Protein AF-A0A857J0M5-F1 (afdb_monomer_lite)

Organism: NCBI:txid2697032

Secondary structure (DSSP, 8-state):
-----TTS-HHHHHHHHHT-HHHHHHHHHHHHHHHHH--HHHHHHHTT-EE--SPPSS--TT--EEEEEEEEPPTTSSTTT-EEEEEEEE-SS-EE---EE-

pLDDT: mean 74.57, std 9.74, range [50.53, 87.56]

Structure (mmCIF, N/CA/C/O backbone):
data_AF-A0A857J0M5-F1
#
_entry.id   AF-A0A857J0M5-F1
#
loop_
_atom_site.group_PDB
_atom_site.id
_atom_site.type_symbol
_atom_site.label_atom_id
_atom_site.label_alt_id
_atom_site.label_comp_id
_atom_site.label_asym_id
_atom_site.label_entity_id
_atom_site.label_seq_id
_atom_site.pdbx_PDB_ins_code
_atom_site.Cartn_x
_atom_site.Cartn_y
_atom_site.Cartn_z
_atom_site.occupancy
_atom_site.B_iso_or_equiv
_atom_site.auth_seq_id
_atom_site.auth_comp_id
_atom_site.auth_asym_id
_atom_site.auth_atom_id
_atom_site.pdbx_PDB_model_num
ATOM 1 N N . MET A 1 1 ? 14.164 -9.774 0.524 1.00 62.28 1 MET A N 1
ATOM 2 C CA . MET A 1 1 ? 13.879 -8.626 1.409 1.00 62.28 1 MET A CA 1
ATOM 3 C C . MET A 1 1 ? 13.120 -7.541 0.657 1.00 62.28 1 MET A C 1
ATOM 5 O O . MET A 1 1 ? 13.574 -7.096 -0.393 1.00 62.28 1 MET A O 1
ATOM 9 N N . ILE A 1 2 ? 11.972 -7.133 1.195 1.00 67.81 2 ILE A N 1
ATOM 10 C CA . ILE A 1 2 ? 11.090 -6.102 0.628 1.00 67.81 2 ILE A CA 1
ATOM 11 C C . ILE A 1 2 ? 11.615 -4.713 1.029 1.00 67.81 2 ILE A C 1
ATOM 13 O O . ILE A 1 2 ? 12.087 -4.534 2.151 1.00 67.81 2 ILE A O 1
ATOM 17 N N . LYS A 1 3 ? 11.547 -3.722 0.133 1.00 70.81 3 LYS A N 1
ATOM 18 C CA . LYS A 1 3 ? 11.951 -2.335 0.422 1.00 70.81 3 LYS A CA 1
ATOM 19 C C . LYS A 1 3 ? 10.934 -1.346 -0.124 1.00 70.81 3 LYS A C 1
ATOM 21 O O . LYS A 1 3 ? 10.884 -1.138 -1.323 1.00 70.81 3 LYS A O 1
ATOM 26 N N . PHE A 1 4 ? 10.203 -0.689 0.764 1.00 72.44 4 PHE A N 1
ATOM 27 C CA . PHE A 1 4 ? 9.194 0.298 0.395 1.00 72.44 4 PHE A CA 1
ATOM 28 C C . PHE A 1 4 ? 9.858 1.669 0.201 1.00 72.44 4 PHE A C 1
ATOM 30 O O . PHE A 1 4 ? 10.317 2.266 1.176 1.00 72.44 4 PHE A O 1
ATOM 37 N N . ASP A 1 5 ? 9.916 2.165 -1.037 1.00 71.81 5 ASP A N 1
ATOM 38 C CA . ASP A 1 5 ? 10.432 3.506 -1.348 1.00 71.81 5 ASP A CA 1
ATOM 39 C C . ASP A 1 5 ? 9.304 4.550 -1.351 1.00 71.81 5 ASP A C 1
ATOM 41 O O . ASP A 1 5 ? 8.887 5.078 -2.377 1.00 71.81 5 ASP A O 1
ATOM 45 N N . VAL A 1 6 ? 8.759 4.792 -0.160 1.00 72.88 6 VAL A N 1
ATOM 46 C CA . VAL A 1 6 ? 7.569 5.633 0.051 1.00 72.88 6 VAL A CA 1
ATOM 47 C C . VAL A 1 6 ? 7.838 7.137 -0.031 1.00 72.88 6 VAL A C 1
ATOM 49 O O . VAL A 1 6 ? 6.900 7.924 -0.103 1.00 72.88 6 VAL A O 1
ATOM 52 N N . GLU A 1 7 ? 9.103 7.553 0.044 1.00 70.25 7 GLU A N 1
ATOM 53 C CA . GLU A 1 7 ? 9.489 8.970 0.091 1.00 70.25 7 GLU A CA 1
ATOM 54 C C . GLU A 1 7 ? 9.740 9.558 -1.302 1.00 70.25 7 GLU A C 1
ATOM 56 O O . GLU A 1 7 ? 9.747 10.779 -1.457 1.00 70.25 7 GLU A O 1
ATOM 61 N N . GLN A 1 8 ? 9.965 8.705 -2.305 1.00 66.94 8 GLN A N 1
ATOM 62 C CA . GLN A 1 8 ? 10.304 9.121 -3.667 1.00 66.94 8 GLN A CA 1
ATOM 63 C C . GLN A 1 8 ? 9.094 9.170 -4.604 1.00 66.94 8 GLN A C 1
ATOM 65 O O . GLN A 1 8 ? 9.233 9.673 -5.717 1.00 66.94 8 GLN A O 1
ATOM 70 N N . ASP A 1 9 ? 7.922 8.699 -4.166 1.00 71.19 9 ASP A N 1
ATOM 71 C CA . ASP A 1 9 ? 6.699 8.707 -4.968 1.00 71.19 9 ASP A CA 1
ATOM 72 C C . ASP A 1 9 ? 5.732 9.825 -4.527 1.00 71.19 9 ASP A C 1
ATOM 74 O O . ASP A 1 9 ? 5.072 9.716 -3.486 1.00 71.19 9 ASP A O 1
ATOM 78 N N . PRO A 1 10 ? 5.603 10.910 -5.315 1.00 71.25 10 PRO A N 1
ATOM 79 C CA . PRO A 1 10 ? 4.709 12.014 -4.991 1.00 71.25 10 PRO A CA 1
ATOM 80 C C . PRO A 1 10 ? 3.228 11.621 -4.939 1.00 71.25 10 PRO A C 1
ATOM 82 O O . PRO A 1 10 ? 2.494 12.191 -4.135 1.00 71.25 10 PRO A O 1
ATOM 85 N N . ALA A 1 11 ? 2.782 10.658 -5.751 1.00 71.75 11 ALA A N 1
ATOM 86 C CA . ALA A 1 11 ? 1.393 10.206 -5.783 1.00 71.75 11 ALA A CA 1
ATOM 87 C C . ALA A 1 11 ? 1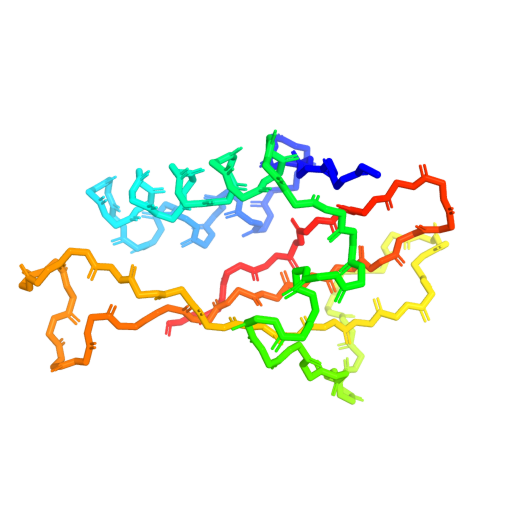.055 9.357 -4.546 1.00 71.75 11 ALA A C 1
ATOM 89 O O . ALA A 1 11 ? -0.021 9.487 -3.958 1.00 71.75 11 ALA A O 1
ATOM 90 N N . PHE A 1 12 ? 1.989 8.528 -4.083 1.00 75.81 12 PHE A N 1
ATOM 91 C CA . PHE A 1 12 ? 1.873 7.828 -2.806 1.00 75.81 12 PHE A CA 1
ATOM 92 C C . PHE A 1 12 ? 1.809 8.816 -1.633 1.00 75.81 12 PHE A C 1
ATOM 94 O O . PHE A 1 12 ? 0.970 8.679 -0.745 1.00 75.81 12 PHE A O 1
ATOM 101 N N . LEU A 1 13 ? 2.649 9.853 -1.642 1.00 77.38 13 LEU A N 1
ATOM 102 C CA . LEU A 1 13 ? 2.629 10.891 -0.609 1.00 77.38 13 LEU A CA 1
ATOM 103 C C . LEU A 1 13 ? 1.332 11.714 -0.620 1.00 77.38 13 LEU A C 1
ATOM 105 O O . LEU A 1 13 ? 0.805 12.023 0.449 1.00 77.38 13 LEU A O 1
ATOM 109 N N . GLU A 1 14 ? 0.808 12.048 -1.800 1.00 79.19 14 GLU A N 1
ATOM 110 C CA . GLU A 1 14 ? -0.470 12.751 -1.966 1.00 79.19 14 GLU A CA 1
ATOM 111 C C . GLU A 1 14 ? -1.634 11.906 -1.434 1.00 79.19 14 GLU A C 1
ATOM 113 O O . GLU A 1 14 ? -2.394 12.351 -0.575 1.00 79.19 14 GLU A O 1
ATOM 118 N N . THR A 1 15 ? -1.705 10.639 -1.842 1.00 77.69 15 THR A N 1
ATOM 119 C CA . THR A 1 15 ? -2.755 9.717 -1.388 1.00 77.69 15 THR A CA 1
ATOM 120 C C . THR A 1 15 ? -2.683 9.419 0.111 1.00 77.69 15 THR A C 1
ATOM 122 O O . THR A 1 15 ? -3.715 9.365 0.780 1.00 77.69 15 THR A O 1
ATOM 125 N N . LEU A 1 16 ? -1.483 9.304 0.692 1.00 80.31 16 LEU A N 1
ATOM 126 C CA . LEU A 1 16 ? -1.325 9.226 2.146 1.00 80.31 16 LEU A CA 1
ATOM 127 C C . LEU A 1 16 ? -1.791 10.505 2.852 1.00 80.31 16 LEU A C 1
ATOM 129 O O . LEU A 1 16 ? -2.372 10.421 3.937 1.00 80.31 16 LEU A O 1
ATOM 133 N N . ALA A 1 17 ? -1.531 11.683 2.281 1.00 83.00 17 ALA A N 1
ATOM 134 C CA . ALA A 1 17 ? -1.972 12.945 2.868 1.00 83.00 17 ALA A CA 1
ATOM 135 C C . ALA A 1 17 ? -3.507 13.036 2.917 1.00 83.00 17 ALA A C 1
ATOM 137 O O . ALA A 1 17 ? -4.054 13.451 3.945 1.00 83.00 17 ALA A O 1
ATOM 138 N N . ASP A 1 18 ? -4.187 12.573 1.865 1.00 84.00 18 ASP A N 1
ATOM 139 C CA . ASP A 1 18 ? -5.650 12.563 1.757 1.00 84.00 18 ASP A CA 1
ATOM 140 C C . ASP A 1 18 ? -6.333 11.644 2.782 1.00 84.00 18 ASP A C 1
ATOM 142 O O . ASP A 1 18 ? -7.418 11.957 3.277 1.00 84.00 18 ASP A O 1
ATOM 146 N N . LEU A 1 19 ? -5.684 10.542 3.177 1.00 80.25 19 LEU A N 1
ATOM 147 C CA . LEU A 1 19 ? -6.193 9.629 4.212 1.00 80.25 19 LEU A CA 1
ATOM 148 C C . LEU A 1 19 ? -6.194 10.237 5.622 1.00 80.25 19 LEU A C 1
ATOM 150 O O . LEU A 1 19 ? -6.841 9.722 6.537 1.00 80.25 19 LEU A O 1
ATOM 154 N N . GLY A 1 20 ? -5.462 11.332 5.819 1.00 84.31 20 GLY A N 1
ATOM 155 C CA . GLY A 1 20 ? -5.272 11.949 7.117 1.00 84.31 20 GLY A CA 1
ATOM 156 C C . GLY A 1 20 ? -4.186 11.268 7.952 1.00 84.31 20 GLY A C 1
ATOM 157 O O . GLY A 1 20 ? -3.893 10.074 7.862 1.00 84.31 20 GLY A O 1
ATOM 158 N N . ARG A 1 21 ? -3.573 12.072 8.827 1.00 86.06 21 ARG A N 1
ATOM 159 C CA . ARG A 1 21 ? -2.357 11.707 9.569 1.00 86.06 21 ARG A CA 1
ATOM 160 C C . ARG A 1 21 ? -2.433 10.374 10.337 1.00 86.06 21 ARG A C 1
ATOM 162 O O . ARG A 1 21 ? -1.452 9.637 10.267 1.00 86.06 21 ARG A O 1
ATOM 169 N N . PRO A 1 22 ? -3.515 10.038 11.070 1.00 87.38 22 PRO A N 1
ATOM 170 C CA . PRO A 1 22 ? -3.563 8.788 11.832 1.00 87.38 22 PRO A CA 1
ATOM 171 C C . PRO A 1 22 ? -3.553 7.549 10.931 1.00 87.38 22 PRO A C 1
ATOM 173 O O . PRO A 1 22 ? -2.819 6.601 11.202 1.00 87.38 22 PRO A O 1
ATOM 176 N N . VAL A 1 23 ? -4.322 7.583 9.839 1.00 85.06 23 VAL A N 1
ATOM 177 C CA . VAL A 1 23 ? -4.414 6.485 8.870 1.00 85.06 23 VAL A CA 1
ATOM 178 C C . VAL A 1 23 ? -3.095 6.320 8.129 1.00 85.06 23 VAL A C 1
ATOM 180 O O . VAL A 1 23 ? -2.555 5.218 8.091 1.00 85.06 23 VAL A O 1
ATOM 183 N N . ALA A 1 24 ? -2.515 7.420 7.647 1.00 84.88 24 ALA A N 1
ATOM 184 C CA . ALA A 1 24 ? -1.223 7.395 6.971 1.00 84.88 24 ALA A CA 1
ATOM 185 C C . ALA A 1 24 ? -0.112 6.781 7.840 1.00 84.88 24 ALA A C 1
ATOM 187 O O . ALA A 1 24 ? 0.676 5.962 7.370 1.00 84.88 24 ALA A O 1
ATOM 188 N N . GLN A 1 25 ? -0.068 7.127 9.132 1.00 87.31 25 GLN A N 1
ATOM 189 C CA . GLN A 1 25 ? 0.899 6.548 10.069 1.00 87.31 25 GLN A CA 1
ATOM 190 C C . GLN A 1 25 ? 0.691 5.046 10.277 1.00 87.31 25 GLN A C 1
ATOM 192 O O . GLN A 1 25 ? 1.672 4.307 10.338 1.00 87.31 25 GLN A O 1
ATOM 197 N N . ALA A 1 26 ? -0.559 4.592 10.378 1.00 86.69 26 ALA A N 1
ATOM 198 C CA . ALA A 1 26 ? -0.871 3.174 10.526 1.00 86.69 26 ALA A CA 1
ATOM 199 C C . ALA A 1 26 ? -0.496 2.369 9.272 1.00 86.69 26 ALA A C 1
ATOM 201 O O . ALA A 1 26 ? 0.099 1.299 9.396 1.00 86.69 26 ALA A O 1
ATOM 202 N N . VAL A 1 27 ? -0.765 2.909 8.077 1.00 84.75 27 VAL A N 1
ATOM 203 C CA . VAL A 1 27 ? -0.334 2.314 6.804 1.00 84.75 27 VAL A CA 1
ATOM 204 C C . VAL A 1 27 ? 1.187 2.184 6.783 1.00 84.75 27 VAL A C 1
ATOM 206 O O . VAL A 1 27 ? 1.693 1.069 6.703 1.00 84.75 27 VAL A O 1
ATOM 209 N N . LEU A 1 28 ? 1.926 3.284 6.962 1.00 85.44 28 LEU A N 1
ATOM 210 C CA . LEU A 1 28 ? 3.394 3.269 6.959 1.00 85.44 28 LEU A CA 1
ATOM 211 C C . LEU A 1 28 ? 3.975 2.300 7.997 1.00 85.44 28 LEU A C 1
ATOM 213 O O . LEU A 1 28 ? 4.912 1.563 7.696 1.00 85.44 28 LEU A O 1
ATOM 217 N N . HIS A 1 29 ? 3.411 2.270 9.207 1.00 87.56 29 HIS A N 1
ATOM 218 C CA . HIS A 1 29 ? 3.849 1.346 10.248 1.00 87.56 29 HIS A CA 1
ATOM 219 C C . HIS A 1 29 ? 3.712 -0.114 9.809 1.00 87.56 29 HIS A C 1
ATOM 221 O O . HIS A 1 29 ? 4.671 -0.871 9.943 1.00 87.56 29 HIS A O 1
ATOM 227 N N . ASN A 1 30 ? 2.560 -0.497 9.250 1.00 83.19 30 ASN A N 1
ATOM 228 C CA . ASN A 1 30 ? 2.336 -1.851 8.748 1.00 83.19 30 ASN A CA 1
ATOM 229 C C . ASN A 1 30 ? 3.294 -2.197 7.602 1.00 83.19 30 ASN A C 1
ATOM 231 O O . ASN A 1 30 ? 3.924 -3.251 7.644 1.00 83.19 30 ASN A O 1
ATOM 235 N N . LEU A 1 31 ? 3.477 -1.296 6.632 1.00 81.69 31 LEU A N 1
ATOM 236 C CA . LEU A 1 31 ? 4.399 -1.510 5.510 1.00 81.69 31 LEU A CA 1
ATOM 237 C C . LEU A 1 31 ? 5.825 -1.793 6.002 1.00 81.69 31 LEU A C 1
ATOM 239 O O . LEU A 1 31 ? 6.412 -2.820 5.665 1.00 81.69 31 LEU A O 1
ATOM 243 N N . PHE A 1 32 ? 6.372 -0.931 6.863 1.00 83.19 32 PHE A N 1
ATOM 244 C CA . PHE A 1 32 ? 7.736 -1.099 7.369 1.00 83.19 32 PHE A CA 1
ATOM 245 C C . PHE A 1 32 ? 7.892 -2.284 8.323 1.00 83.19 32 PHE A C 1
ATOM 247 O O . PHE A 1 32 ? 8.939 -2.932 8.322 1.00 83.19 32 PHE A O 1
ATOM 254 N N . HIS A 1 33 ? 6.868 -2.590 9.123 1.00 83.56 33 HIS A N 1
ATOM 255 C CA . HIS A 1 33 ? 6.875 -3.762 9.994 1.00 83.56 33 HIS A CA 1
ATOM 256 C C . HIS A 1 33 ? 6.979 -5.053 9.182 1.00 83.56 33 HIS A C 1
ATOM 258 O O . HIS A 1 33 ? 7.792 -5.922 9.495 1.00 83.56 33 HIS A O 1
ATOM 264 N N . VAL A 1 34 ? 6.199 -5.143 8.107 1.00 77.94 34 VAL A N 1
ATOM 265 C CA . VAL A 1 34 ? 6.203 -6.290 7.204 1.00 77.94 34 VAL A CA 1
ATOM 266 C C . VAL A 1 34 ? 7.521 -6.390 6.437 1.00 77.94 34 VAL A C 1
ATOM 268 O O . VAL A 1 34 ? 8.106 -7.472 6.393 1.00 77.94 34 VAL A O 1
ATOM 271 N N . ALA A 1 35 ? 8.049 -5.268 5.928 1.00 77.19 35 ALA A N 1
ATOM 272 C CA . ALA A 1 35 ? 9.358 -5.220 5.260 1.00 77.19 35 ALA A CA 1
ATOM 273 C C . ALA A 1 35 ? 10.481 -5.851 6.085 1.00 77.19 35 ALA A C 1
ATOM 275 O O . ALA A 1 35 ? 11.401 -6.460 5.543 1.00 77.19 35 ALA A O 1
ATOM 276 N N . ALA A 1 36 ? 10.421 -5.633 7.400 1.00 80.81 36 ALA A N 1
ATOM 277 C CA . ALA A 1 36 ? 11.453 -6.039 8.335 1.00 80.81 36 ALA A CA 1
ATOM 278 C C . ALA A 1 36 ? 11.360 -7.516 8.744 1.00 80.81 36 ALA A C 1
ATOM 280 O O . ALA A 1 36 ? 12.326 -8.034 9.304 1.00 80.81 36 ALA A O 1
ATOM 281 N N . GLN A 1 37 ? 10.221 -8.177 8.519 1.00 80.19 37 GLN A N 1
ATOM 282 C CA . GLN A 1 37 ? 9.952 -9.516 9.051 1.00 80.19 37 GLN A CA 1
ATOM 283 C C . GLN A 1 37 ? 9.746 -10.590 7.993 1.00 80.19 37 GLN A C 1
ATOM 285 O O . GLN A 1 37 ? 9.985 -11.755 8.299 1.00 80.19 37 GLN A O 1
ATOM 290 N N . LEU A 1 38 ? 9.294 -10.221 6.795 1.00 77.38 38 LEU A N 1
ATOM 291 C CA . LEU A 1 38 ? 8.865 -11.183 5.787 1.00 77.38 38 LEU A CA 1
ATOM 292 C C . LEU A 1 38 ? 9.739 -11.124 4.538 1.00 77.38 38 LEU A C 1
ATOM 294 O O . LEU A 1 38 ? 10.121 -10.052 4.055 1.00 77.38 38 LEU A O 1
ATOM 298 N N . GLU A 1 39 ? 10.009 -12.299 3.977 1.00 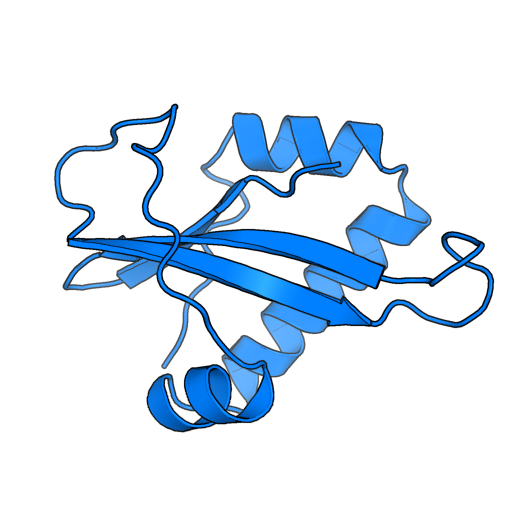78.81 39 GLU A N 1
ATOM 299 C CA . GLU A 1 39 ? 10.449 -12.388 2.593 1.00 78.81 39 GLU A CA 1
ATOM 300 C C . GLU A 1 39 ? 9.269 -12.174 1.640 1.00 78.81 39 GLU A C 1
ATOM 302 O O . GLU A 1 39 ? 8.100 -12.306 2.000 1.00 78.81 39 GLU A O 1
ATOM 307 N N . TRP A 1 40 ? 9.582 -11.825 0.392 1.00 72.81 40 TRP A N 1
ATOM 308 C CA . TRP A 1 40 ? 8.574 -11.463 -0.606 1.00 72.81 40 TRP A CA 1
ATOM 309 C C . TRP A 1 40 ? 7.492 -12.532 -0.795 1.00 72.81 40 TRP A C 1
ATOM 311 O O . TRP A 1 40 ? 6.309 -12.210 -0.781 1.00 72.81 40 TRP A O 1
ATOM 321 N N . THR A 1 41 ? 7.890 -13.797 -0.933 1.00 75.88 41 THR A N 1
ATOM 322 C CA . THR A 1 41 ? 6.948 -14.903 -1.144 1.00 75.88 41 THR A CA 1
ATOM 323 C C . THR A 1 41 ? 5.996 -15.066 0.041 1.00 75.88 41 THR A C 1
ATOM 325 O O . THR A 1 41 ? 4.797 -15.219 -0.156 1.00 75.88 41 THR A O 1
ATOM 328 N N . GLU A 1 42 ? 6.510 -14.965 1.269 1.00 79.88 42 GLU A N 1
ATOM 329 C CA . GLU A 1 42 ? 5.703 -15.074 2.492 1.00 79.88 42 GLU A CA 1
ATOM 330 C C . GLU A 1 42 ? 4.728 -13.904 2.613 1.00 79.88 42 GLU A C 1
ATOM 332 O O . GLU A 1 42 ? 3.571 -14.077 2.987 1.00 79.88 42 GLU A O 1
ATOM 337 N N . PHE A 1 43 ? 5.181 -12.701 2.266 1.00 75.56 43 PHE A N 1
ATOM 338 C CA . PHE A 1 43 ? 4.337 -11.519 2.253 1.00 75.56 43 PHE A CA 1
A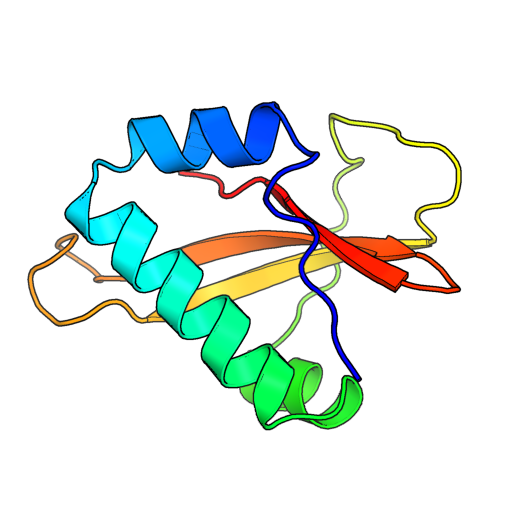TOM 339 C C . PHE A 1 43 ? 3.214 -11.611 1.216 1.00 75.56 43 PHE A C 1
ATOM 341 O O . PHE A 1 43 ? 2.066 -11.310 1.543 1.00 75.56 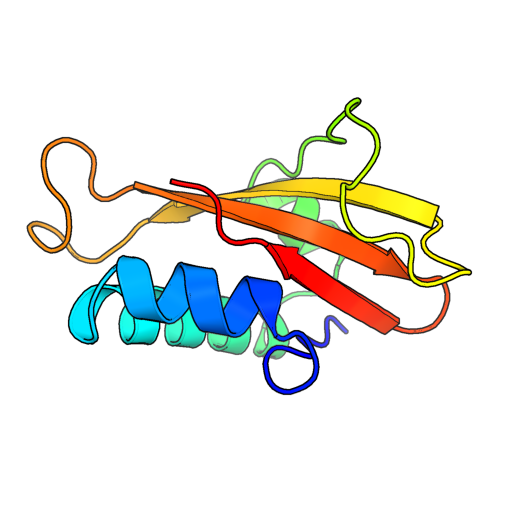43 PHE A O 1
ATOM 348 N N . ALA A 1 44 ? 3.533 -12.065 0.002 1.00 74.75 44 ALA A N 1
ATOM 349 C CA . ALA A 1 44 ? 2.558 -12.233 -1.067 1.00 74.75 44 ALA A CA 1
ATOM 350 C C . ALA A 1 44 ? 1.462 -13.245 -0.692 1.00 74.75 44 ALA A C 1
ATOM 352 O O . ALA A 1 44 ? 0.286 -13.001 -0.952 1.00 74.75 44 ALA A O 1
ATOM 353 N N . GLU A 1 45 ? 1.832 -14.343 -0.025 1.00 78.62 45 GLU A N 1
ATOM 354 C CA . GLU A 1 45 ? 0.883 -15.346 0.469 1.00 78.62 45 GLU A CA 1
ATOM 355 C C . GLU A 1 45 ? 0.034 -14.828 1.642 1.00 78.62 45 GLU A C 1
ATOM 357 O O . GLU A 1 45 ? -1.180 -15.022 1.658 1.00 78.62 45 GLU A O 1
ATOM 362 N N . LEU A 1 46 ? 0.648 -14.159 2.625 1.00 78.69 46 LEU A N 1
ATOM 363 C CA . LEU A 1 46 ? -0.039 -13.713 3.844 1.00 78.69 46 LEU A CA 1
ATOM 364 C C . LEU A 1 46 ? -1.048 -12.587 3.604 1.00 78.69 46 LEU A C 1
ATOM 366 O O . LEU A 1 46 ? -2.051 -12.512 4.313 1.00 78.69 46 LEU A O 1
ATOM 370 N N . TYR A 1 47 ? -0.776 -11.710 2.639 1.00 74.62 47 TYR A N 1
ATOM 371 C CA . TYR A 1 47 ? -1.598 -10.531 2.355 1.00 74.62 47 TYR A CA 1
ATOM 372 C C . TYR A 1 47 ? -2.449 -10.678 1.086 1.00 74.62 47 TYR A C 1
ATOM 374 O O . TYR A 1 47 ? -2.975 -9.675 0.609 1.00 74.62 47 TYR A O 1
ATOM 382 N N . ASP A 1 48 ? -2.579 -11.904 0.559 1.00 77.00 48 ASP A N 1
ATOM 383 C CA . ASP A 1 48 ? -3.315 -12.226 -0.674 1.00 77.00 48 ASP A CA 1
ATOM 384 C C . ASP A 1 48 ? -2.979 -11.248 -1.810 1.00 77.00 48 ASP A C 1
ATOM 386 O O . ASP A 1 48 ? -3.836 -10.530 -2.324 1.00 77.00 48 ASP A O 1
ATOM 390 N N . TRP A 1 49 ? -1.692 -11.151 -2.153 1.00 77.62 49 TRP A N 1
ATOM 391 C CA . TRP A 1 49 ? -1.230 -10.220 -3.179 1.00 77.62 49 TRP A CA 1
ATOM 392 C C . TRP A 1 49 ? -1.801 -10.592 -4.542 1.00 77.62 49 TRP A C 1
ATOM 394 O O . TRP A 1 49 ? -1.425 -11.595 -5.151 1.00 77.62 49 TRP A O 1
ATOM 404 N N . GLN A 1 50 ? -2.682 -9.736 -5.047 1.00 78.69 50 GLN A N 1
ATOM 405 C CA . GLN A 1 50 ? -3.323 -9.930 -6.337 1.00 78.69 50 GLN A CA 1
ATOM 406 C C . GLN A 1 50 ? -2.609 -9.086 -7.384 1.00 78.69 50 GLN A C 1
ATOM 408 O O . GLN A 1 50 ? -2.420 -7.880 -7.203 1.00 78.69 50 GLN A O 1
ATOM 413 N N . VAL A 1 51 ? -2.233 -9.721 -8.497 1.00 78.00 51 VAL A N 1
ATOM 414 C CA . VAL A 1 51 ? -1.813 -8.992 -9.696 1.00 78.00 51 VAL A CA 1
ATOM 415 C C . VAL A 1 51 ? -2.979 -8.107 -10.114 1.00 78.00 51 VAL A C 1
ATOM 417 O O . VAL A 1 51 ? -4.096 -8.578 -10.333 1.00 78.00 51 VAL A O 1
ATOM 420 N N . HIS A 1 52 ? -2.730 -6.809 -10.183 1.00 77.12 52 HIS A N 1
ATOM 421 C CA . HIS A 1 52 ? -3.716 -5.839 -10.597 1.00 77.12 52 HIS A CA 1
ATOM 422 C C . HIS A 1 52 ? -3.585 -5.617 -12.104 1.00 77.12 52 HIS A C 1
ATOM 424 O O . HIS A 1 52 ? -2.594 -5.079 -12.583 1.00 77.12 52 HIS A O 1
ATOM 430 N N . GLU A 1 53 ? -4.602 -6.032 -12.859 1.00 66.94 53 GLU A N 1
ATOM 431 C CA . GLU A 1 53 ? -4.575 -6.049 -14.331 1.00 66.94 53 GLU A CA 1
ATOM 432 C C . GLU A 1 53 ? -4.591 -4.655 -14.984 1.00 66.94 53 GLU A C 1
ATOM 434 O O . GLU A 1 53 ? -4.452 -4.532 -16.201 1.00 66.94 53 GLU A O 1
ATOM 439 N N . ARG A 1 54 ? -4.804 -3.588 -14.206 1.00 64.88 54 ARG A N 1
ATOM 440 C CA . ARG A 1 54 ? -4.881 -2.226 -14.738 1.00 64.88 54 ARG A CA 1
ATOM 441 C C . ARG A 1 54 ? -3.484 -1.659 -14.962 1.00 64.88 54 ARG A C 1
ATOM 443 O O . ARG A 1 54 ? -2.637 -1.748 -14.082 1.00 64.88 54 ARG A O 1
ATOM 450 N N . GLU A 1 55 ? -3.279 -1.006 -16.104 1.00 60.75 55 GLU A N 1
ATOM 451 C CA . GLU A 1 55 ? -2.048 -0.254 -16.347 1.00 60.75 55 GLU A CA 1
ATOM 452 C C . GLU A 1 55 ? -1.864 0.815 -15.253 1.00 60.75 55 GLU A C 1
ATOM 454 O O . GLU A 1 55 ? -2.804 1.581 -14.986 1.00 60.75 55 GLU A O 1
ATOM 459 N N . PRO A 1 56 ? -0.692 0.867 -14.597 1.00 62.50 56 PRO A N 1
ATOM 460 C CA . PRO A 1 56 ? -0.408 1.895 -13.613 1.00 62.50 56 PRO A CA 1
ATOM 461 C C . PRO A 1 56 ? -0.447 3.269 -14.280 1.00 62.50 56 PRO A C 1
ATOM 463 O O . PRO A 1 56 ? 0.020 3.457 -15.402 1.00 62.50 56 PRO A O 1
ATOM 466 N N . ILE A 1 57 ? -1.017 4.242 -13.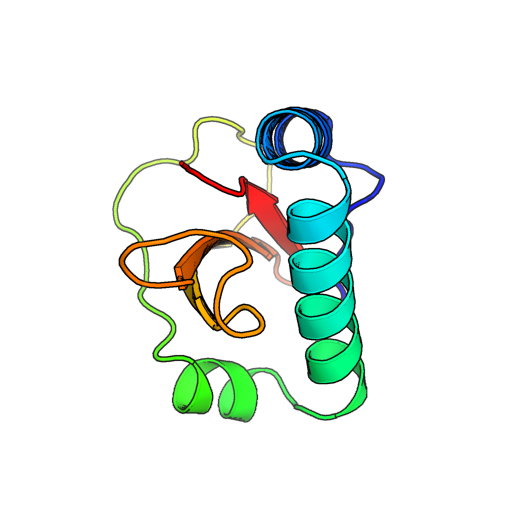571 1.00 57.44 57 ILE A N 1
ATOM 467 C CA . ILE A 1 57 ? -1.105 5.632 -14.043 1.00 57.44 57 ILE A CA 1
ATOM 468 C C . ILE A 1 57 ? 0.292 6.275 -14.084 1.00 57.44 57 ILE A C 1
ATOM 470 O O . ILE A 1 57 ? 0.516 7.194 -14.870 1.00 57.44 57 ILE A O 1
ATOM 474 N N . ASP A 1 58 ? 1.229 5.759 -13.283 1.00 56.62 58 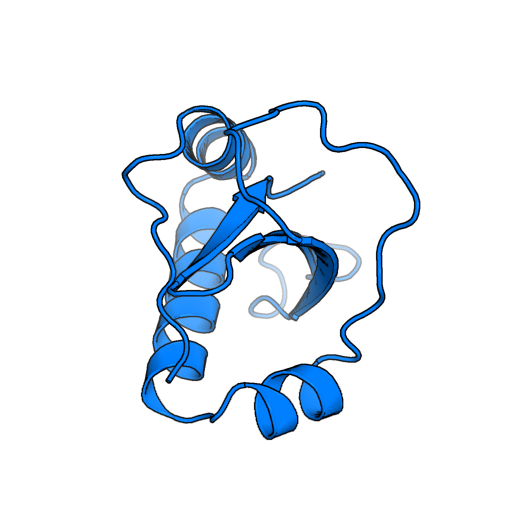ASP A N 1
ATOM 475 C CA . ASP A 1 58 ? 2.605 6.234 -13.207 1.00 56.62 58 ASP A CA 1
ATOM 476 C C . ASP A 1 58 ? 3.567 5.181 -13.772 1.00 56.62 58 ASP A C 1
ATOM 478 O O . ASP A 1 58 ? 3.753 4.094 -13.221 1.00 56.62 58 ASP A O 1
ATOM 482 N N . THR A 1 59 ? 4.133 5.475 -14.940 1.00 54.12 59 THR A N 1
ATOM 483 C CA . THR A 1 59 ? 5.029 4.576 -15.670 1.00 54.12 59 THR A CA 1
ATOM 484 C C . THR A 1 59 ? 6.475 4.992 -15.435 1.00 54.12 59 THR A C 1
ATOM 486 O O . THR A 1 59 ? 7.127 5.539 -16.330 1.00 54.12 59 THR A O 1
ATOM 489 N N . TYR A 1 60 ? 7.009 4.722 -14.246 1.00 56.88 60 TYR A N 1
ATOM 490 C CA . TYR A 1 60 ? 8.460 4.644 -14.111 1.00 56.88 60 TYR A CA 1
ATOM 491 C C . TYR A 1 60 ? 8.947 3.430 -14.928 1.00 56.88 60 TYR A C 1
ATOM 493 O O . TYR A 1 60 ? 8.449 2.314 -14.744 1.00 56.88 60 TYR A O 1
ATOM 501 N N . PRO A 1 61 ? 9.878 3.612 -15.881 1.00 60.47 61 PRO A N 1
ATOM 502 C CA . PRO A 1 61 ? 10.331 2.519 -16.732 1.00 60.47 61 PRO A CA 1
ATOM 503 C C . PRO A 1 61 ? 10.989 1.415 -15.899 1.00 60.47 61 PRO A C 1
ATOM 505 O O . PRO A 1 61 ? 11.887 1.694 -15.108 1.00 60.47 61 PRO A O 1
ATOM 508 N N . GLY A 1 62 ? 10.592 0.161 -16.122 1.00 64.62 62 GLY A N 1
ATOM 509 C CA . GLY A 1 62 ? 11.238 -1.005 -15.508 1.00 64.62 62 GLY A CA 1
ATOM 510 C C . GLY A 1 62 ? 10.431 -1.724 -14.428 1.00 64.62 62 GLY A C 1
ATOM 511 O O . GLY A 1 62 ? 10.924 -2.727 -13.915 1.00 64.62 62 GLY A O 1
ATOM 512 N N . ALA A 1 63 ? 9.213 -1.275 -14.108 1.00 71.50 63 ALA A N 1
ATOM 513 C CA . ALA A 1 63 ? 8.279 -2.087 -13.332 1.00 71.50 63 ALA A CA 1
ATOM 514 C C . ALA A 1 63 ? 7.879 -3.333 -14.141 1.00 71.50 63 ALA A C 1
ATOM 516 O O . ALA A 1 63 ? 7.603 -3.235 -15.339 1.00 71.50 63 ALA A O 1
ATOM 517 N N . VAL A 1 64 ? 7.872 -4.498 -13.498 1.00 71.88 64 VAL A N 1
ATOM 518 C CA . VAL A 1 64 ? 7.513 -5.778 -14.126 1.00 71.88 64 VAL A CA 1
ATOM 519 C C . VAL A 1 64 ? 6.063 -6.168 -13.875 1.00 71.88 64 VAL A C 1
ATOM 521 O O . VAL A 1 64 ? 5.448 -6.732 -14.770 1.00 71.88 64 VAL A O 1
ATOM 524 N N . ASP A 1 65 ? 5.508 -5.820 -12.714 1.00 75.94 65 ASP A N 1
ATOM 525 C CA . ASP A 1 65 ? 4.140 -6.167 -12.326 1.00 75.94 65 ASP A CA 1
ATOM 526 C C . ASP A 1 65 ? 3.524 -5.062 -11.461 1.00 75.94 65 ASP A C 1
ATOM 528 O O . ASP A 1 65 ? 4.226 -4.373 -10.713 1.00 75.94 65 ASP A O 1
ATOM 532 N N . TYR A 1 66 ? 2.198 -4.946 -11.523 1.00 78.56 66 TYR A N 1
ATOM 533 C CA . TYR A 1 66 ? 1.399 -4.096 -10.647 1.00 78.56 66 TYR A CA 1
ATOM 534 C C . TYR A 1 66 ? 0.571 -4.978 -9.715 1.00 78.56 66 TYR A C 1
ATOM 536 O O . TYR A 1 66 ? -0.097 -5.908 -10.161 1.00 78.56 66 TYR A O 1
ATOM 544 N N . TYR A 1 67 ? 0.625 -4.706 -8.418 1.00 78.50 67 TYR A N 1
ATOM 545 C CA . TYR A 1 67 ? -0.027 -5.509 -7.390 1.00 78.50 67 TYR A CA 1
ATOM 546 C C . TYR A 1 67 ? -0.944 -4.660 -6.524 1.00 78.50 67 TYR A C 1
ATOM 548 O O . TYR A 1 67 ? -0.747 -3.454 -6.387 1.00 78.50 67 TYR A O 1
ATOM 556 N N . ARG A 1 68 ? -1.916 -5.323 -5.901 1.00 81.56 68 ARG A N 1
ATOM 557 C CA . ARG A 1 68 ? -2.778 -4.784 -4.851 1.00 81.56 68 ARG A CA 1
ATOM 558 C C . ARG A 1 68 ? -2.747 -5.715 -3.646 1.00 81.56 68 ARG A C 1
ATOM 560 O O . ARG A 1 68 ? -2.804 -6.933 -3.807 1.00 81.56 68 ARG A O 1
ATOM 567 N N . PHE A 1 69 ? -2.753 -5.132 -2.455 1.00 81.31 69 PHE A N 1
ATOM 568 C CA . PHE A 1 69 ? -3.038 -5.840 -1.212 1.00 81.31 69 PHE A CA 1
ATOM 569 C C . PHE A 1 69 ? -3.791 -4.945 -0.230 1.00 81.31 69 PHE A C 1
ATOM 571 O O . PHE A 1 69 ? -3.819 -3.724 -0.382 1.00 81.31 69 PHE A O 1
ATOM 578 N N . THR A 1 70 ? -4.386 -5.549 0.793 1.00 83.94 70 THR A N 1
ATOM 579 C CA . THR A 1 70 ? -5.180 -4.822 1.785 1.00 83.94 70 THR A CA 1
ATOM 580 C C . THR A 1 70 ? -4.473 -4.802 3.139 1.00 83.94 70 THR A C 1
ATOM 582 O O . THR A 1 70 ? -4.012 -5.824 3.644 1.00 83.94 70 THR A O 1
ATOM 585 N N . VAL A 1 71 ? -4.404 -3.621 3.750 1.00 82.62 71 VAL A N 1
ATOM 586 C CA . VAL A 1 71 ? -3.879 -3.401 5.099 1.00 82.62 71 VAL A CA 1
ATOM 587 C C . VAL A 1 71 ? -5.038 -3.224 6.070 1.00 82.62 71 VAL A C 1
ATOM 589 O O . VAL A 1 71 ? -5.883 -2.349 5.886 1.00 82.62 71 VAL A O 1
ATOM 592 N N . GLN A 1 72 ? -5.036 -4.014 7.145 1.00 85.00 72 GLN A N 1
ATOM 593 C CA . GLN A 1 72 ? -5.927 -3.803 8.283 1.00 85.00 72 GLN A CA 1
ATOM 594 C C . GLN A 1 72 ? -5.379 -2.688 9.180 1.00 85.00 72 GLN A C 1
ATOM 596 O O . GLN A 1 72 ? -4.268 -2.768 9.712 1.00 85.00 72 GLN A O 1
ATOM 601 N N . LEU A 1 73 ? -6.180 -1.646 9.367 1.00 84.25 73 LEU A N 1
ATOM 602 C CA . LEU A 1 73 ? -5.928 -0.567 10.310 1.00 84.25 73 LEU A CA 1
ATOM 603 C C . LEU A 1 73 ? -6.405 -0.945 11.723 1.00 84.25 73 LEU A C 1
ATOM 605 O O . LEU A 1 73 ? -7.276 -1.807 11.881 1.00 84.25 73 LEU A O 1
ATOM 609 N N . PRO A 1 74 ? -5.880 -0.271 12.765 1.00 85.88 74 PRO A N 1
ATOM 610 C CA . PRO A 1 74 ? -6.475 -0.285 14.096 1.00 85.88 74 PRO A CA 1
ATOM 611 C C . PRO A 1 74 ? -7.975 0.036 14.068 1.00 85.88 74 PRO A C 1
ATOM 613 O O . PRO A 1 74 ? -8.411 0.921 13.335 1.00 85.88 74 PRO A O 1
ATOM 616 N N . ALA A 1 75 ? -8.745 -0.651 14.913 1.00 86.00 75 ALA A N 1
ATOM 617 C CA . ALA A 1 75 ? -10.197 -0.515 14.944 1.00 86.00 75 ALA A CA 1
ATOM 618 C C . ALA A 1 75 ? -10.651 0.934 15.208 1.00 86.00 75 ALA A C 1
ATOM 620 O O . ALA A 1 75 ? -10.195 1.573 16.161 1.00 86.00 75 ALA A O 1
ATOM 621 N N . GLY A 1 76 ? -11.589 1.424 14.398 1.00 82.94 76 GLY A N 1
ATOM 622 C CA . GLY A 1 76 ? -12.170 2.763 14.504 1.00 82.94 76 GLY A CA 1
ATOM 623 C C . GLY A 1 76 ? -11.333 3.881 13.878 1.00 82.94 76 GLY A C 1
ATOM 624 O O . GLY A 1 76 ? -11.670 5.052 14.062 1.00 82.94 76 GLY A O 1
ATOM 625 N N . LEU A 1 77 ? -10.261 3.549 13.153 1.00 83.62 77 LEU A N 1
ATOM 626 C CA . LEU A 1 77 ? -9.423 4.526 12.457 1.00 83.62 77 LEU A CA 1
ATOM 627 C C . LEU A 1 77 ? -10.031 4.944 11.107 1.00 83.62 77 LEU A C 1
ATOM 629 O O . LEU A 1 77 ? -9.861 6.093 10.699 1.00 83.62 77 LEU A O 1
ATOM 633 N N . ARG A 1 78 ? -10.755 4.038 10.436 1.00 78.62 78 ARG A N 1
ATOM 634 C CA . ARG A 1 78 ? -11.479 4.274 9.178 1.00 78.62 78 ARG A CA 1
ATOM 635 C C . ARG A 1 78 ? -12.726 3.366 9.072 1.00 78.62 78 ARG A C 1
ATOM 637 O O . ARG A 1 78 ? -12.713 2.379 8.341 1.00 78.62 78 ARG A O 1
ATOM 644 N N . PRO A 1 79 ? -13.833 3.694 9.760 1.00 72.31 79 PRO A N 1
ATOM 645 C CA . PRO A 1 79 ? -15.086 2.949 9.628 1.00 72.31 79 PRO A CA 1
ATOM 646 C C . PRO A 1 79 ? -15.634 3.020 8.189 1.00 72.31 79 PRO A C 1
ATOM 648 O O . PRO A 1 79 ? -15.517 4.078 7.564 1.00 72.31 79 PRO A O 1
ATOM 651 N N . PRO A 1 80 ? -16.307 1.968 7.684 1.00 74.81 80 PRO A N 1
ATOM 652 C CA . PRO A 1 80 ? -16.862 0.829 8.429 1.00 74.81 80 PRO A CA 1
ATOM 653 C C . PRO A 1 80 ? -15.973 -0.422 8.519 1.00 74.81 80 PRO A C 1
ATOM 655 O O . PRO A 1 80 ? -16.282 -1.308 9.311 1.00 74.81 80 PRO A O 1
ATOM 658 N N . ASP A 1 81 ? -14.928 -0.519 7.709 1.00 75.06 81 ASP A N 1
ATOM 659 C CA . ASP A 1 81 ? -14.139 -1.734 7.492 1.00 75.06 81 ASP A CA 1
ATOM 660 C C . ASP A 1 81 ? -12.706 -1.643 8.036 1.00 75.06 81 ASP A C 1
ATOM 662 O O . ASP A 1 81 ? -12.073 -2.676 8.236 1.00 75.06 81 ASP A O 1
ATOM 666 N N . ASP A 1 82 ? -12.201 -0.448 8.361 1.00 84.50 82 ASP A N 1
ATOM 667 C CA . ASP A 1 82 ? -10.822 -0.230 8.825 1.00 84.50 82 ASP A CA 1
ATOM 668 C C . ASP A 1 82 ? -9.781 -0.849 7.864 1.00 84.50 82 ASP A C 1
ATOM 670 O O . ASP A 1 82 ? -8.674 -1.198 8.270 1.00 84.50 82 ASP A O 1
ATOM 674 N N . LEU A 1 83 ? -10.124 -0.987 6.579 1.00 84.38 83 LEU A N 1
ATOM 675 C CA . LEU A 1 83 ? -9.272 -1.550 5.534 1.00 84.38 83 LEU A CA 1
ATOM 676 C C . LEU A 1 83 ? -8.781 -0.448 4.590 1.00 84.38 83 LEU A C 1
ATOM 678 O O . LEU A 1 83 ? -9.482 0.528 4.298 1.00 84.38 83 LEU A O 1
ATOM 682 N N . VAL A 1 84 ? -7.554 -0.608 4.103 1.00 82.00 84 VAL A N 1
ATOM 683 C CA . VAL A 1 84 ? -6.962 0.263 3.083 1.00 82.00 84 VAL A CA 1
ATOM 684 C C . VAL A 1 84 ? -6.299 -0.593 2.026 1.00 82.00 84 VAL A C 1
ATOM 686 O O . VAL A 1 84 ? -5.478 -1.450 2.349 1.00 82.00 84 VAL A O 1
ATOM 689 N N . ASP A 1 85 ? -6.630 -0.333 0.767 1.00 82.69 85 ASP A N 1
ATOM 690 C CA . ASP A 1 85 ? -5.940 -0.943 -0.355 1.00 82.69 85 ASP A CA 1
ATOM 691 C C . ASP A 1 85 ? -4.654 -0.187 -0.675 1.00 82.69 85 ASP A C 1
ATOM 693 O O . ASP A 1 85 ? -4.625 1.037 -0.831 1.00 82.69 85 ASP A O 1
ATOM 697 N N . VAL A 1 86 ? -3.580 -0.951 -0.795 1.00 79.62 86 VAL A N 1
ATOM 698 C CA . VAL A 1 86 ? -2.260 -0.477 -1.174 1.00 79.62 86 VAL A CA 1
ATOM 699 C C . VAL A 1 86 ? -1.900 -1.126 -2.500 1.00 79.62 86 VAL A C 1
ATOM 701 O O . VAL A 1 86 ? -1.978 -2.345 -2.656 1.00 79.62 86 VAL A O 1
ATOM 704 N N . PHE A 1 87 ? -1.521 -0.293 -3.457 1.00 78.25 87 PHE A N 1
ATOM 705 C CA . PHE A 1 87 ? -1.100 -0.689 -4.786 1.00 78.25 87 PHE A CA 1
ATOM 706 C C . PHE A 1 87 ? 0.399 -0.460 -4.952 1.00 78.25 87 PHE A C 1
ATOM 708 O O . PHE A 1 87 ? 0.985 0.409 -4.304 1.00 78.25 87 PHE A O 1
ATOM 715 N N . CYS A 1 88 ? 1.036 -1.302 -5.765 1.00 76.81 88 CYS A N 1
ATOM 716 C CA . CYS A 1 88 ? 2.485 -1.487 -5.733 1.00 76.81 88 CYS A CA 1
ATOM 717 C C . CYS A 1 88 ? 3.050 -1.822 -7.101 1.00 76.81 88 CYS A C 1
ATOM 719 O O . CYS A 1 88 ? 2.482 -2.669 -7.786 1.00 76.81 88 CYS A O 1
ATOM 721 N N . LEU A 1 89 ? 4.225 -1.289 -7.439 1.00 77.00 89 LEU A N 1
ATOM 722 C CA . LEU A 1 89 ? 4.959 -1.686 -8.637 1.00 77.00 89 LEU A CA 1
ATOM 723 C C . LEU A 1 89 ? 6.179 -2.536 -8.262 1.00 77.00 89 LEU A C 1
ATOM 725 O O . LEU A 1 89 ? 7.111 -2.095 -7.600 1.00 77.00 89 LEU A O 1
ATOM 729 N N . LEU A 1 90 ? 6.215 -3.788 -8.699 1.00 75.00 90 LEU A N 1
ATOM 730 C CA . LEU A 1 90 ? 7.405 -4.617 -8.514 1.00 75.00 90 LEU A CA 1
ATOM 731 C C . LEU A 1 90 ? 8.462 -4.225 -9.557 1.00 75.00 90 LEU A C 1
ATOM 733 O O . LEU A 1 90 ? 8.160 -4.222 -10.747 1.00 75.00 90 LEU A O 1
ATOM 737 N N . TYR A 1 91 ? 9.702 -3.959 -9.132 1.00 75.19 91 TYR A N 1
ATOM 738 C CA . TYR A 1 91 ? 10.864 -3.826 -10.021 1.00 75.19 91 TYR A CA 1
ATOM 739 C C . TYR A 1 91 ? 11.830 -5.006 -9.804 1.00 75.19 91 TYR A C 1
ATOM 741 O O . TYR A 1 91 ? 11.891 -5.549 -8.699 1.00 75.19 91 TYR A O 1
ATOM 749 N N . PRO A 1 92 ? 12.625 -5.399 -10.819 1.00 68.31 92 PRO A N 1
ATOM 750 C CA . PRO A 1 92 ? 13.519 -6.562 -10.750 1.00 68.31 92 PRO A CA 1
ATOM 751 C C . PRO A 1 92 ? 14.531 -6.536 -9.595 1.00 68.31 92 PRO A C 1
ATOM 753 O O . PRO A 1 92 ? 14.871 -7.589 -9.061 1.00 68.31 92 PRO A O 1
ATOM 756 N N . ASP A 1 93 ? 14.989 -5.341 -9.204 1.00 61.34 93 ASP A N 1
ATOM 757 C CA . ASP A 1 93 ? 16.054 -5.151 -8.208 1.00 61.34 93 ASP A CA 1
ATOM 758 C C . ASP A 1 93 ? 15.556 -4.547 -6.878 1.00 61.34 93 ASP A C 1
ATOM 760 O O . ASP A 1 93 ? 16.282 -4.555 -5.879 1.00 61.34 93 ASP A O 1
ATOM 764 N N . VAL A 1 94 ? 14.327 -4.008 -6.846 1.00 55.78 94 VAL A N 1
ATOM 765 C CA . VAL A 1 94 ? 13.707 -3.347 -5.682 1.00 55.78 94 VAL A CA 1
ATOM 766 C C . VAL A 1 94 ? 12.182 -3.495 -5.746 1.00 55.78 94 VAL A C 1
ATOM 768 O O . VAL A 1 94 ? 11.557 -3.267 -6.773 1.00 55.78 94 VAL A O 1
ATOM 771 N N . LEU A 1 95 ? 11.546 -3.824 -4.628 1.00 53.47 95 LEU A N 1
ATOM 772 C CA . LEU A 1 95 ? 10.086 -3.894 -4.522 1.00 53.47 95 LEU A CA 1
ATOM 773 C C . LEU A 1 95 ? 9.482 -2.532 -4.141 1.00 53.47 95 LEU A C 1
ATOM 775 O O . LEU A 1 95 ? 9.167 -2.317 -2.977 1.00 53.47 95 LEU A O 1
ATOM 779 N N . VAL A 1 96 ? 9.330 -1.607 -5.094 1.00 55.59 96 VAL A N 1
ATOM 780 C CA . VAL A 1 96 ? 8.844 -0.239 -4.822 1.00 55.59 96 VAL A CA 1
ATOM 781 C C . VAL A 1 96 ? 7.309 -0.158 -4.817 1.00 55.59 96 VAL A C 1
ATOM 783 O O . VAL A 1 96 ? 6.634 -0.217 -5.838 1.00 55.59 96 VAL A O 1
ATOM 786 N N . ILE A 1 97 ? 6.720 0.011 -3.640 1.00 58.84 97 ILE A N 1
ATOM 787 C CA . ILE A 1 97 ? 5.263 0.093 -3.490 1.00 58.84 97 ILE A CA 1
ATOM 788 C C . ILE A 1 97 ? 4.763 1.512 -3.732 1.00 58.84 97 ILE A C 1
ATOM 790 O O . ILE A 1 97 ? 5.112 2.402 -2.960 1.00 58.84 97 ILE A O 1
ATOM 794 N N . CYS A 1 98 ? 3.905 1.696 -4.739 1.00 58.16 98 CYS A N 1
ATOM 795 C CA . CYS A 1 98 ? 3.380 2.998 -5.116 1.00 58.16 98 CYS A CA 1
ATOM 796 C C . CYS A 1 98 ? 1.892 2.995 -5.501 1.00 58.16 98 CYS A C 1
ATOM 798 O O . CYS A 1 98 ? 1.456 2.245 -6.379 1.00 58.16 98 CYS A O 1
ATOM 800 N N . ALA A 1 99 ? 1.200 3.965 -4.888 1.00 53.53 99 ALA A N 1
ATOM 801 C CA . ALA A 1 99 ? -0.230 4.286 -4.835 1.00 53.53 99 ALA A CA 1
ATOM 802 C C . ALA A 1 99 ? -1.022 3.620 -3.691 1.00 53.53 99 ALA A C 1
ATOM 804 O O . ALA A 1 99 ? -1.370 2.447 -3.737 1.00 53.53 99 ALA A O 1
ATOM 805 N N . VAL A 1 100 ? -1.398 4.398 -2.671 1.00 53.66 100 VAL A N 1
ATOM 806 C CA . VAL A 1 100 ? -2.534 4.039 -1.807 1.00 53.66 100 VAL A CA 1
ATOM 807 C C . VAL A 1 100 ? -3.783 4.536 -2.522 1.00 53.66 100 VAL A C 1
ATOM 809 O O . VAL A 1 100 ? -3.845 5.714 -2.850 1.00 53.66 100 VAL A O 1
ATOM 812 N N . ALA A 1 101 ? -4.765 3.688 -2.825 1.00 52.53 101 ALA A N 1
ATOM 813 C CA . ALA A 1 101 ? -5.994 4.174 -3.453 1.00 52.53 101 ALA A CA 1
ATOM 814 C C . ALA A 1 101 ? -7.202 3.950 -2.545 1.00 52.53 101 ALA A C 1
ATOM 816 O O . ALA A 1 101 ? -7.530 2.823 -2.188 1.00 52.53 101 ALA A O 1
ATOM 817 N N . GLN A 1 102 ? -7.834 5.091 -2.260 1.00 50.53 102 GLN A N 1
ATOM 818 C CA . GLN A 1 102 ? -9.180 5.349 -1.744 1.00 50.53 102 GLN A CA 1
ATOM 819 C C . GLN A 1 102 ? -9.565 4.641 -0.454 1.00 50.53 102 GLN A C 1
ATOM 821 O O . GLN A 1 102 ? -10.229 3.583 -0.404 1.00 50.53 102 GLN A O 1
#

Sequence (102 aa):
MIKFDVEQDPAFLETLADLGRPVAQAVLHNLFHVAAQLEWTEFAELYDWQVHEREPIDTYPGAVDYYRFTVQLPAGLRPPDDLVDVFCLLYPDVLVICAVAQ

Foldseek 3Di:
DADEPQPPAPQSVVQLVVLPDLLSVQVVVVVVVCVVPDDPVRVCVVFVKDFDPDDDPDCPDAFDTKIKGKDAGPPPSDPDRSIWIWMFTCGPVHGYTDDTDD

Radius of gyration: 12.97 Å; chains: 1; bounding box: 33×28×32 Å